Protein AF-A0A1H6ART3-F1 (afdb_monomer)

Nearest PDB structures (foldseek):
  7tuv-assembly1_A  TM=7.894E-01  e=1.625E+00  Trypanosoma brucei
  1eif-assembly1_A  TM=7.197E-01  e=1.846E+00  Methanocaldococcus jannaschii
  1x27-assembly1_F  TM=4.680E-01  e=1.732E+00  Homo sapiens
  7usf-assembly1_D  TM=7.249E-01  e=7.045E+00  Mouse mammary tumor virus
  8qcf-assembly1_H  TM=6.031E-01  e=6.202E+00  Saccharomyces c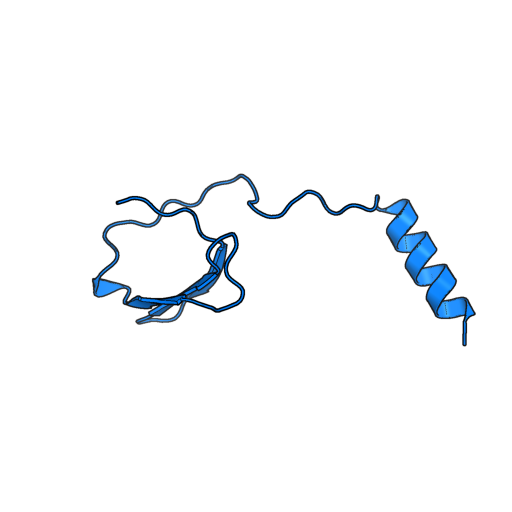erevisiae

Organism: NCBI:txid1120964

InterPro domains:
  IPR036909 Cytochrome c-like domain superfamily [SSF46626] (36-65)

Secondary structure (DSSP, 8-state):
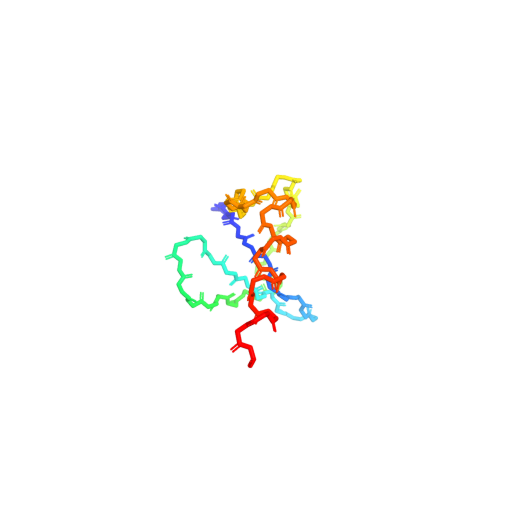----EEEEEE-SSEEEEEETT-SSEEEEEGGG-------SS-SSPPPSS-HHHHHHHHHHHHTT-

Solvent-accessible surface area (backbone atoms only — not comparable to full-atom values): 4414 Å² total; per-residue (Å²): 140,88,84,81,62,50,78,78,48,74,60,97,57,39,37,34,26,34,46,82,95,49,94,60,76,48,78,42,52,52,92,78,53,91,76,86,82,86,71,91,68,75,90,63,76,79,72,94,61,55,74,65,56,51,54,52,49,52,54,52,61,63,68,72,111

pLDDT: mean 85.07, std 7.73, range [61.84, 96.0]

Sequence (65 aa):
MKISTHINSKTENDLIVKLVGMGEQTIYKLADIASITKLSESLMPAFPLSEQELVDLVSYLEGLK

Radius of gyration: 17.69 Å; Cα contacts (8 Å, |Δi|>4): 53; chains: 1; bounding box: 38×22×44 Å

Foldseek 3Di:
DDADWAFPDDDPFWTWTDGVPDPDIDIDGPVPDPDDDDDPDDPDPDDPDDPVVVVVVVVVVVVVD

Structure (mmCIF, N/CA/C/O backbone):
data_AF-A0A1H6ART3-F1
#
_entry.id   AF-A0A1H6ART3-F1
#
loop_
_atom_site.group_PDB
_atom_site.id
_atom_site.type_symbol
_atom_site.label_atom_id
_atom_site.label_alt_id
_atom_site.label_comp_id
_atom_site.label_asym_id
_atom_site.label_entity_id
_atom_site.label_seq_id
_atom_site.pdbx_PDB_ins_code
_atom_site.Cartn_x
_atom_site.Cartn_y
_atom_site.Cartn_z
_atom_site.occupancy
_atom_site.B_iso_or_equiv
_atom_site.auth_seq_id
_atom_site.auth_comp_id
_atom_site.auth_asym_id
_atom_site.auth_atom_id
_atom_site.pdbx_PDB_model_num
ATOM 1 N N . MET A 1 1 ? 8.537 2.170 -22.557 1.00 61.84 1 MET A N 1
ATOM 2 C CA . MET A 1 1 ? 7.220 2.048 -21.894 1.00 61.84 1 MET A CA 1
ATOM 3 C C . MET A 1 1 ? 7.424 2.308 -20.407 1.00 61.84 1 MET A C 1
ATO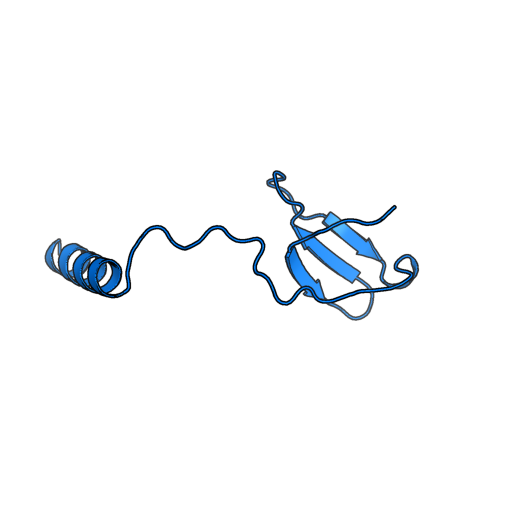M 5 O O . MET A 1 1 ? 8.391 1.792 -19.867 1.00 61.84 1 MET A O 1
ATOM 9 N N . LYS A 1 2 ? 6.614 3.165 -19.775 1.00 69.81 2 LYS A N 1
ATOM 10 C CA . LYS A 1 2 ? 6.683 3.456 -18.329 1.00 69.81 2 LYS A CA 1
ATOM 11 C C . LYS A 1 2 ? 5.447 2.854 -17.665 1.00 69.81 2 LYS A C 1
ATOM 13 O O . LYS A 1 2 ? 4.365 2.973 -18.231 1.00 69.81 2 LYS A O 1
ATOM 18 N N . ILE A 1 3 ? 5.615 2.201 -16.518 1.00 77.19 3 ILE A N 1
ATOM 19 C CA . ILE A 1 3 ? 4.541 1.484 -15.821 1.00 77.19 3 ILE A CA 1
ATOM 20 C C . ILE A 1 3 ? 4.542 1.927 -14.356 1.00 77.19 3 ILE A C 1
ATOM 22 O O . ILE A 1 3 ? 5.592 1.926 -13.716 1.00 77.19 3 ILE A O 1
ATOM 26 N N . SER A 1 4 ? 3.373 2.307 -13.841 1.00 81.06 4 SER A N 1
ATOM 27 C CA . SER A 1 4 ? 3.175 2.662 -12.433 1.00 81.06 4 SER A CA 1
ATOM 28 C C . SER A 1 4 ? 2.616 1.455 -11.686 1.00 81.06 4 SER A C 1
ATOM 30 O O . SER A 1 4 ? 1.536 0.967 -12.016 1.00 81.06 4 SER A O 1
ATOM 32 N N . THR A 1 5 ? 3.356 0.950 -10.700 1.00 80.00 5 THR A N 1
ATOM 33 C CA . THR A 1 5 ? 3.026 -0.300 -9.997 1.00 80.00 5 THR A CA 1
ATOM 34 C C . THR A 1 5 ? 3.268 -0.188 -8.502 1.00 80.00 5 THR A C 1
ATOM 36 O O . THR A 1 5 ? 4.187 0.514 -8.079 1.00 80.00 5 THR A O 1
ATOM 39 N N . HIS A 1 6 ? 2.518 -0.947 -7.704 1.00 82.12 6 HIS A N 1
ATOM 40 C CA . HIS A 1 6 ? 2.847 -1.138 -6.296 1.00 82.12 6 HIS A CA 1
ATOM 41 C C . HIS A 1 6 ? 3.917 -2.228 -6.158 1.00 82.12 6 HIS A C 1
ATOM 43 O O . HIS A 1 6 ? 3.778 -3.304 -6.739 1.00 82.12 6 HIS A O 1
ATOM 49 N N . ILE A 1 7 ? 4.993 -1.955 -5.420 1.00 85.50 7 ILE A N 1
ATOM 50 C CA . ILE A 1 7 ? 6.064 -2.931 -5.190 1.00 85.50 7 ILE A CA 1
ATOM 51 C C . ILE A 1 7 ? 5.689 -3.764 -3.967 1.00 85.50 7 ILE A C 1
ATOM 53 O O . ILE A 1 7 ? 5.613 -3.225 -2.868 1.00 85.50 7 ILE A O 1
ATOM 57 N N . ASN A 1 8 ? 5.498 -5.070 -4.159 1.00 85.31 8 ASN A N 1
ATOM 58 C CA . ASN A 1 8 ? 5.221 -5.996 -3.060 1.00 85.31 8 ASN A CA 1
ATOM 59 C C . ASN A 1 8 ? 6.515 -6.486 -2.412 1.00 85.31 8 ASN A C 1
ATOM 61 O O . ASN A 1 8 ? 6.604 -6.585 -1.193 1.00 85.31 8 ASN A O 1
ATOM 65 N N . SER A 1 9 ? 7.511 -6.835 -3.228 1.00 85.12 9 SER A N 1
ATOM 66 C CA . SER A 1 9 ? 8.793 -7.346 -2.748 1.00 85.12 9 SER A CA 1
ATOM 67 C C . SER A 1 9 ? 9.896 -7.099 -3.771 1.00 85.12 9 SER A C 1
ATOM 69 O O . SER A 1 9 ? 9.650 -7.037 -4.978 1.00 85.12 9 SER A O 1
ATOM 71 N N . LYS A 1 10 ? 11.125 -6.966 -3.280 1.00 88.25 10 LYS A N 1
ATOM 72 C CA . LYS A 1 10 ? 12.335 -6.856 -4.090 1.00 88.25 10 LYS A CA 1
ATOM 73 C C . LYS A 1 10 ? 13.369 -7.832 -3.542 1.00 88.25 10 LYS A C 1
ATOM 75 O O . LYS A 1 10 ? 13.766 -7.712 -2.386 1.00 88.25 10 LYS A O 1
ATOM 80 N N . THR A 1 11 ? 13.791 -8.778 -4.370 1.00 88.56 11 THR A N 1
ATOM 81 C CA . THR A 1 11 ? 14.886 -9.710 -4.077 1.00 88.56 11 THR A CA 1
ATOM 82 C C . THR A 1 11 ? 16.137 -9.299 -4.858 1.00 88.56 11 THR A C 1
ATOM 84 O O . THR A 1 11 ? 16.147 -8.263 -5.524 1.00 88.56 11 THR A O 1
ATOM 87 N N . GLU A 1 12 ? 17.213 -10.084 -4.771 1.00 84.81 12 GLU A N 1
ATOM 88 C CA . GLU A 1 12 ? 18.465 -9.799 -5.489 1.00 84.81 12 GLU A CA 1
ATOM 89 C C . GLU A 1 12 ? 18.305 -9.809 -7.013 1.00 84.81 12 GLU A C 1
ATOM 91 O O . GLU A 1 12 ? 18.968 -9.038 -7.701 1.00 84.81 12 GLU A O 1
ATOM 96 N N . ASN A 1 13 ? 17.401 -10.642 -7.537 1.00 89.12 13 ASN A N 1
ATOM 97 C CA . ASN A 1 13 ? 17.237 -10.848 -8.978 1.00 89.12 13 ASN A CA 1
ATOM 98 C C . ASN A 1 13 ? 15.870 -10.406 -9.502 1.00 89.12 13 ASN A C 1
ATOM 100 O O . ASN A 1 13 ? 15.733 -10.144 -10.698 1.00 89.12 13 ASN A O 1
ATOM 104 N N . ASP A 1 14 ? 14.868 -10.322 -8.628 1.00 91.00 14 ASP A N 1
ATOM 105 C CA . ASP A 1 14 ? 13.475 -10.159 -9.016 1.00 91.00 14 ASP A CA 1
ATOM 106 C C . ASP A 1 14 ? 12.817 -8.974 -8.310 1.00 91.00 14 ASP A C 1
ATOM 108 O O . ASP A 1 14 ? 13.014 -8.709 -7.122 1.00 91.00 14 ASP A O 1
ATOM 112 N N . LEU A 1 15 ? 11.975 -8.275 -9.061 1.00 89.31 15 LEU A N 1
ATOM 113 C CA . LEU A 1 15 ? 11.061 -7.262 -8.572 1.00 89.31 15 LEU A CA 1
ATOM 114 C C . LEU A 1 15 ? 9.634 -7.791 -8.714 1.00 89.31 15 LEU A C 1
ATOM 116 O O . LEU A 1 15 ? 9.129 -7.970 -9.822 1.00 89.31 15 LEU A O 1
ATOM 120 N N . ILE A 1 16 ? 8.982 -8.028 -7.579 1.00 88.50 16 ILE A N 1
ATOM 121 C CA . ILE A 1 16 ? 7.605 -8.511 -7.515 1.00 88.50 16 ILE A CA 1
ATOM 122 C C . ILE A 1 16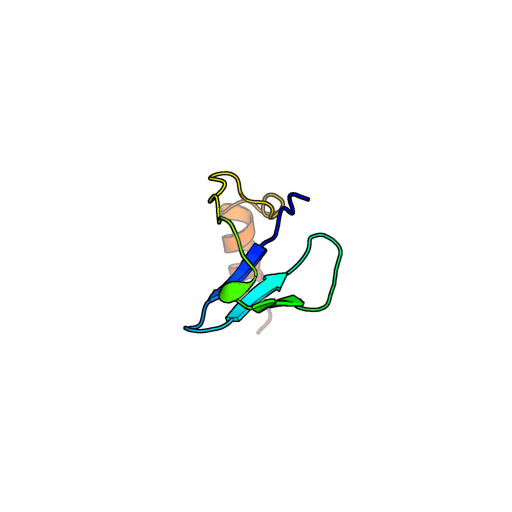 ? 6.700 -7.304 -7.318 1.00 88.50 16 ILE A C 1
ATOM 124 O O . ILE A 1 16 ? 6.755 -6.622 -6.288 1.00 88.50 16 ILE A O 1
ATOM 128 N N . VAL A 1 17 ? 5.846 -7.044 -8.300 1.00 88.19 17 VAL A N 1
ATOM 129 C CA . VAL A 1 17 ? 4.935 -5.901 -8.284 1.00 88.19 17 VAL A CA 1
ATOM 130 C C . VAL A 1 17 ? 3.495 -6.344 -8.475 1.00 88.19 17 VAL A C 1
ATOM 132 O O . VAL A 1 17 ? 3.207 -7.372 -9.086 1.00 88.19 17 VAL A O 1
ATOM 135 N N . LYS A 1 18 ? 2.571 -5.530 -7.977 1.00 85.75 18 LYS A N 1
ATOM 136 C CA . LYS A 1 18 ? 1.153 -5.624 -8.294 1.00 85.75 18 LYS A CA 1
ATOM 137 C C . LYS A 1 18 ? 0.777 -4.465 -9.210 1.00 85.75 18 LYS A C 1
ATOM 139 O O . LYS A 1 18 ? 0.956 -3.293 -8.862 1.00 85.75 18 LYS A O 1
ATOM 144 N N . LEU A 1 19 ? 0.285 -4.804 -10.397 1.00 81.62 19 LEU A N 1
ATOM 145 C CA . LEU A 1 19 ? -0.239 -3.837 -11.357 1.00 81.62 19 LEU A CA 1
ATOM 146 C C . LEU A 1 19 ? -1.613 -3.343 -10.894 1.00 81.62 19 LEU A C 1
ATOM 148 O O . LEU A 1 19 ? -2.421 -4.111 -10.368 1.00 81.62 19 LEU A O 1
ATOM 152 N N . VAL A 1 20 ? -1.883 -2.054 -11.096 1.00 77.88 20 VAL A N 1
ATOM 153 C CA . VAL A 1 20 ? -3.186 -1.466 -10.760 1.00 77.88 20 VAL A CA 1
ATOM 154 C C . VAL A 1 20 ? -4.263 -2.122 -11.628 1.00 77.88 20 VAL A C 1
ATOM 156 O O . VAL A 1 20 ? -4.124 -2.189 -12.845 1.00 77.88 20 VAL A O 1
ATOM 159 N N . GLY A 1 21 ? -5.322 -2.635 -10.997 1.00 73.81 21 GLY A N 1
ATOM 160 C CA . GLY A 1 21 ? -6.411 -3.341 -11.681 1.00 73.81 21 GLY A CA 1
ATOM 161 C C . GLY A 1 21 ? -6.171 -4.834 -11.931 1.00 73.81 21 GLY A C 1
ATOM 162 O O . GLY A 1 21 ? -7.082 -5.504 -12.409 1.00 73.81 21 GLY A O 1
ATOM 163 N N . MET A 1 22 ? -5.000 -5.383 -11.579 1.00 78.06 22 MET A N 1
ATOM 164 C CA . MET A 1 22 ? -4.730 -6.821 -11.692 1.00 78.06 22 MET A CA 1
ATOM 165 C C . MET A 1 22 ? -4.755 -7.505 -10.320 1.00 78.06 22 MET A C 1
ATOM 167 O O . MET A 1 22 ? -4.213 -7.003 -9.332 1.00 78.06 22 MET A O 1
ATOM 171 N N . GLY A 1 23 ? -5.412 -8.666 -10.256 1.00 74.00 23 GLY A N 1
ATOM 172 C CA . GLY A 1 23 ? -5.452 -9.497 -9.050 1.00 74.00 23 GLY A CA 1
ATOM 173 C C . GLY A 1 23 ? -4.124 -10.209 -8.782 1.00 74.00 23 GLY A C 1
ATOM 174 O O . GLY A 1 23 ? -3.728 -10.354 -7.625 1.00 74.00 23 GLY A O 1
ATOM 175 N N . GLU A 1 24 ? -3.424 -10.590 -9.849 1.00 83.06 24 GLU A N 1
ATOM 176 C CA . GLU A 1 24 ? -2.192 -11.377 -9.806 1.00 83.06 24 GLU A CA 1
ATOM 177 C C . GLU A 1 24 ? -0.932 -10.506 -9.690 1.00 83.06 24 GLU A C 1
ATOM 179 O O . GLU A 1 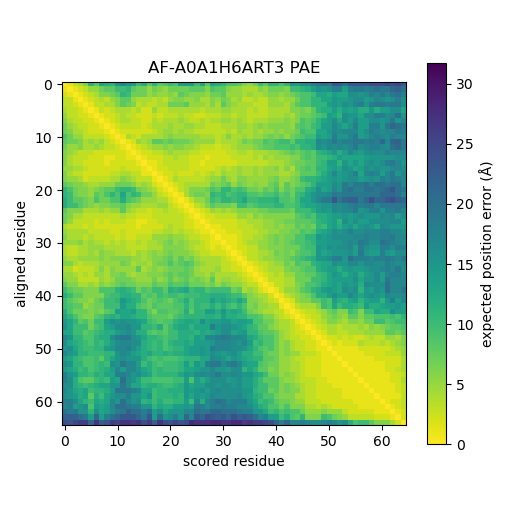24 ? -0.912 -9.330 -10.065 1.00 83.06 24 GLU A O 1
ATOM 184 N N . GLN A 1 25 ? 0.130 -11.094 -9.136 1.00 87.00 25 GLN A N 1
ATOM 185 C CA . GLN A 1 25 ? 1.442 -10.457 -9.028 1.00 87.00 25 GLN A CA 1
ATOM 186 C C . GLN A 1 25 ? 2.241 -10.681 -10.313 1.00 87.00 25 GLN A C 1
ATOM 188 O O . GLN A 1 25 ? 2.240 -11.774 -10.873 1.00 87.00 25 GLN A O 1
ATOM 193 N N . THR A 1 26 ? 2.967 -9.660 -10.754 1.00 86.25 26 THR A N 1
ATOM 194 C CA . THR A 1 26 ? 3.877 -9.744 -11.898 1.00 86.25 26 THR A CA 1
ATOM 195 C C . THR A 1 26 ? 5.315 -9.681 -11.406 1.00 86.25 26 THR A C 1
ATOM 197 O O . THR A 1 26 ? 5.660 -8.837 -10.577 1.00 86.25 26 THR A O 1
ATOM 200 N N . ILE A 1 27 ? 6.156 -10.575 -11.921 1.00 89.44 27 ILE A N 1
ATOM 201 C CA . ILE A 1 27 ? 7.570 -10.667 -11.558 1.00 89.44 27 ILE A CA 1
ATOM 202 C C . ILE A 1 27 ? 8.397 -10.127 -12.721 1.00 89.44 27 ILE A C 1
ATOM 204 O O . ILE A 1 27 ? 8.288 -10.619 -13.841 1.00 89.44 27 ILE A O 1
ATOM 208 N N . TYR A 1 28 ? 9.226 -9.126 -12.444 1.00 89.06 28 TYR A N 1
ATOM 209 C CA . TYR A 1 28 ? 10.177 -8.560 -13.394 1.00 89.06 28 TYR A CA 1
ATOM 210 C C . TYR A 1 28 ? 11.601 -8.900 -12.963 1.00 89.06 28 TYR A C 1
ATOM 212 O O . TYR A 1 28 ? 11.945 -8.732 -11.794 1.00 89.06 28 TYR A O 1
ATOM 220 N N . LYS A 1 29 ? 12.454 -9.326 -13.898 1.00 90.81 29 LYS A N 1
ATOM 221 C CA . LYS A 1 29 ? 13.885 -9.500 -13.625 1.00 90.81 29 LYS A CA 1
ATOM 222 C C . LYS A 1 29 ? 14.538 -8.127 -13.501 1.00 90.81 29 LYS A C 1
ATOM 224 O O . LYS A 1 29 ? 14.321 -7.257 -14.340 1.00 90.81 29 LYS A O 1
ATOM 229 N N . LEU A 1 30 ? 15.371 -7.928 -12.481 1.00 86.50 30 LEU A N 1
ATOM 230 C CA . LEU A 1 30 ? 16.070 -6.654 -12.271 1.00 86.50 30 LEU A CA 1
ATOM 231 C C . LEU A 1 30 ? 17.018 -6.302 -13.424 1.00 86.50 30 LEU A C 1
ATOM 233 O O . LEU A 1 30 ? 17.192 -5.122 -13.711 1.00 86.50 30 LEU A O 1
ATOM 237 N N . ALA A 1 31 ? 17.563 -7.307 -14.117 1.00 88.44 31 ALA A N 1
ATOM 238 C CA . ALA A 1 31 ? 18.389 -7.116 -15.311 1.00 88.44 31 ALA A CA 1
ATOM 239 C C . ALA A 1 31 ? 17.637 -6.428 -16.468 1.00 88.44 31 ALA A C 1
ATOM 241 O O . ALA A 1 31 ? 18.253 -5.715 -17.256 1.00 88.44 31 ALA A O 1
ATOM 242 N N . ASP A 1 32 ? 16.313 -6.593 -16.532 1.00 87.62 32 ASP A N 1
ATOM 243 C CA . ASP A 1 32 ? 15.470 -6.032 -17.591 1.00 87.62 32 ASP A CA 1
ATOM 244 C C . ASP A 1 32 ? 14.931 -4.633 -17.230 1.00 87.62 32 ASP A C 1
ATOM 246 O O . ASP A 1 32 ? 14.247 -3.986 -18.027 1.00 87.62 32 ASP A O 1
ATOM 250 N N . ILE A 1 33 ? 15.225 -4.138 -16.020 1.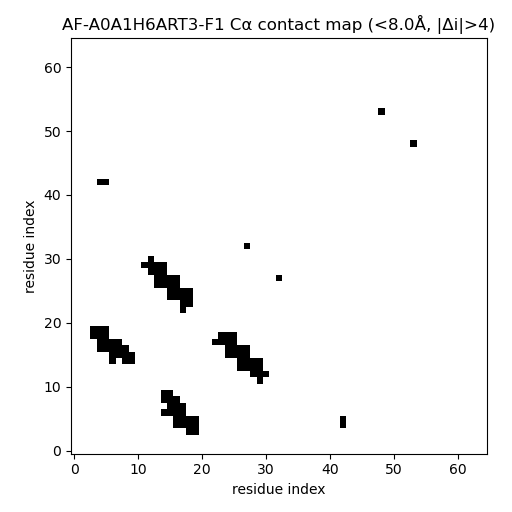00 85.81 33 ILE A N 1
ATOM 251 C CA . ILE A 1 33 ? 14.727 -2.857 -15.516 1.00 85.81 33 ILE A CA 1
ATOM 252 C C . ILE A 1 33 ? 15.782 -1.769 -15.725 1.00 85.81 33 ILE A C 1
ATOM 254 O O . ILE A 1 33 ? 16.790 -1.704 -15.028 1.00 85.81 33 ILE A O 1
ATOM 258 N N . ALA A 1 34 ? 15.497 -0.841 -16.640 1.00 87.19 34 ALA A N 1
ATOM 259 C CA . ALA A 1 34 ? 16.394 0.276 -16.936 1.00 87.19 34 ALA A CA 1
ATOM 260 C C . ALA A 1 34 ? 16.491 1.313 -15.798 1.00 87.19 34 ALA A C 1
ATOM 262 O O . ALA A 1 34 ? 17.545 1.905 -15.581 1.00 87.19 34 ALA A O 1
ATOM 263 N N . SER A 1 35 ? 15.388 1.593 -15.096 1.00 82.94 35 SER A N 1
ATOM 264 C CA . SER A 1 35 ? 15.353 2.571 -14.001 1.00 82.94 35 SER A CA 1
ATOM 265 C C . SER A 1 35 ? 14.100 2.398 -13.143 1.00 82.94 35 SER A C 1
ATOM 267 O O . SER A 1 35 ? 13.037 2.050 -13.657 1.00 82.94 35 SER A O 1
ATOM 269 N N . ILE A 1 36 ? 14.217 2.677 -11.842 1.00 84.12 36 ILE A N 1
ATOM 270 C CA . ILE A 1 36 ? 13.106 2.677 -10.883 1.00 84.12 36 ILE A CA 1
ATOM 271 C C . ILE A 1 36 ? 13.013 4.073 -10.271 1.00 84.12 36 ILE A C 1
ATOM 273 O O . ILE A 1 36 ? 13.950 4.537 -9.625 1.00 84.12 36 ILE A O 1
ATOM 277 N N . THR A 1 37 ? 11.870 4.736 -10.443 1.00 83.94 37 THR A N 1
ATOM 278 C CA . THR A 1 37 ? 11.580 6.031 -9.815 1.00 83.94 37 THR A CA 1
ATOM 279 C C . THR A 1 37 ? 10.492 5.843 -8.768 1.00 83.94 37 THR A C 1
ATOM 281 O O . THR A 1 37 ? 9.392 5.396 -9.088 1.00 83.94 37 THR A O 1
ATOM 284 N N . LYS A 1 38 ? 10.794 6.173 -7.509 1.00 81.62 38 LYS A N 1
ATOM 285 C CA . LYS A 1 38 ? 9.809 6.121 -6.425 1.00 81.62 38 LYS A CA 1
ATOM 286 C C . LYS A 1 38 ? 8.895 7.341 -6.517 1.00 81.62 38 LYS A C 1
ATOM 288 O O . LYS A 1 38 ? 9.369 8.469 -6.420 1.00 81.62 38 LYS A O 1
ATOM 293 N N . LEU A 1 39 ? 7.598 7.103 -6.682 1.00 82.44 39 LEU A N 1
ATOM 294 C CA . LEU A 1 39 ? 6.574 8.133 -6.530 1.00 82.44 39 LEU A CA 1
ATOM 295 C C . LEU A 1 39 ? 6.280 8.312 -5.034 1.00 82.44 39 LEU A C 1
ATOM 297 O O . LEU A 1 39 ? 6.193 7.329 -4.297 1.00 82.44 39 LEU A O 1
ATOM 301 N N . SER A 1 40 ? 6.192 9.561 -4.576 1.00 75.31 40 SER A N 1
ATOM 302 C CA . SER A 1 40 ? 5.844 9.901 -3.188 1.00 75.31 40 SER A CA 1
ATOM 303 C C . SER A 1 40 ? 4.350 9.753 -2.903 1.00 75.31 40 SER A C 1
ATOM 305 O O . SER A 1 40 ? 3.959 9.599 -1.750 1.00 75.31 40 SER A O 1
ATOM 307 N N . GLU A 1 41 ? 3.525 9.792 -3.945 1.00 78.06 41 GLU A N 1
ATOM 308 C CA . GLU A 1 41 ? 2.081 9.622 -3.850 1.00 78.06 41 GLU A CA 1
ATOM 309 C C . GLU A 1 41 ? 1.713 8.135 -3.802 1.00 78.06 41 GLU A C 1
ATOM 311 O O . GLU A 1 41 ? 2.231 7.316 -4.568 1.00 78.06 41 GLU A O 1
ATOM 316 N N . SER A 1 42 ? 0.814 7.783 -2.880 1.00 72.81 42 SER A N 1
ATOM 317 C CA . SER A 1 42 ? 0.286 6.425 -2.779 1.00 72.81 42 SER A CA 1
ATOM 318 C C . SER A 1 42 ? -0.690 6.159 -3.920 1.00 72.81 42 SER A C 1
ATOM 320 O O . SER A 1 42 ? -1.605 6.940 -4.159 1.00 72.81 42 SER A O 1
ATOM 322 N N . LEU A 1 43 ? -0.525 5.019 -4.591 1.00 75.94 43 LEU A N 1
ATOM 323 C CA . LEU A 1 43 ? -1.510 4.509 -5.549 1.00 75.94 43 LEU A CA 1
ATOM 324 C C . LEU A 1 43 ? -2.674 3.780 -4.860 1.00 75.94 43 LEU A C 1
ATOM 326 O O . LEU A 1 43 ? -3.602 3.339 -5.535 1.00 75.94 43 LEU A O 1
ATOM 330 N N . MET A 1 44 ? -2.620 3.605 -3.535 1.00 76.44 44 MET A N 1
ATOM 331 C CA . MET A 1 44 ? -3.766 3.101 -2.787 1.00 76.44 44 MET A CA 1
ATOM 332 C C . MET A 1 44 ? -4.784 4.229 -2.615 1.00 76.44 44 MET A C 1
ATOM 334 O O . MET A 1 44 ? -4.380 5.344 -2.273 1.00 76.44 44 MET A O 1
ATOM 338 N N . PRO A 1 45 ? -6.086 3.961 -2.814 1.00 74.56 45 PRO A N 1
ATOM 339 C CA . PRO A 1 45 ? -7.107 4.935 -2.466 1.00 74.56 45 PRO A CA 1
ATOM 340 C C . PRO A 1 45 ? -6.993 5.283 -0.981 1.00 74.56 45 PRO A C 1
ATOM 342 O O . PRO A 1 45 ? -6.538 4.465 -0.174 1.00 74.56 45 PRO A O 1
ATOM 345 N N . ALA A 1 46 ? -7.419 6.496 -0.628 1.00 79.94 46 ALA A N 1
ATOM 346 C CA . ALA A 1 46 ? -7.559 6.872 0.769 1.00 79.94 46 ALA A CA 1
ATOM 347 C C . ALA A 1 46 ? -8.407 5.814 1.486 1.00 79.94 46 ALA A C 1
ATOM 349 O O . ALA A 1 46 ? -9.421 5.354 0.951 1.00 79.94 46 ALA A O 1
ATOM 350 N N . PHE A 1 47 ? -7.953 5.396 2.667 1.00 83.44 47 PHE A N 1
ATOM 351 C CA . PHE A 1 47 ? -8.717 4.453 3.464 1.00 83.44 47 PHE A CA 1
ATOM 352 C C . PHE A 1 47 ? -10.088 5.079 3.769 1.00 83.44 47 PHE A C 1
ATOM 354 O O . PHE A 1 47 ? -10.139 6.262 4.106 1.00 83.44 47 PHE A O 1
ATOM 361 N N . PRO A 1 48 ? -11.198 4.340 3.598 1.00 85.94 48 PRO A N 1
ATOM 362 C CA . PRO A 1 48 ? -12.532 4.939 3.614 1.00 85.94 48 PRO A CA 1
ATOM 363 C C . PRO A 1 48 ? -12.997 5.359 5.011 1.00 85.94 48 PRO A C 1
ATOM 365 O O . PRO A 1 48 ? -14.006 6.045 5.113 1.00 85.94 48 PRO A O 1
ATOM 368 N N . LEU A 1 49 ? -12.290 4.935 6.062 1.00 91.00 49 LEU A N 1
ATOM 369 C CA . LEU A 1 49 ? -12.593 5.277 7.446 1.00 91.00 49 LEU A CA 1
ATOM 370 C C . LEU A 1 49 ? -11.570 6.273 7.986 1.00 91.00 49 LEU A C 1
ATOM 372 O 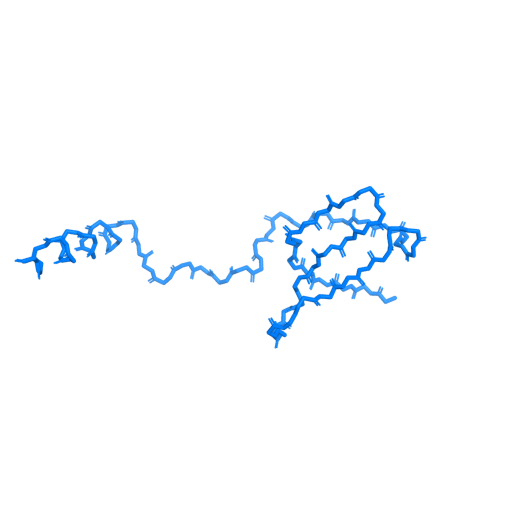O . LEU A 1 49 ? -10.366 6.145 7.753 1.00 91.00 49 LEU A O 1
ATOM 376 N N . SER A 1 50 ? -12.063 7.224 8.764 1.00 91.31 50 SER A N 1
ATOM 377 C CA . SER A 1 50 ? -11.252 8.043 9.654 1.00 91.31 50 SER A CA 1
ATOM 378 C C . SER A 1 50 ? -10.660 7.212 10.799 1.00 91.31 50 SER A C 1
ATOM 380 O O . SER A 1 50 ? -11.087 6.090 11.079 1.00 91.31 50 SER A O 1
ATOM 382 N N . GLU A 1 51 ? -9.674 7.777 11.499 1.00 90.94 51 GLU A N 1
ATOM 383 C CA . GLU A 1 51 ? -9.077 7.134 12.677 1.00 90.94 51 GLU A CA 1
ATOM 384 C C . GLU A 1 51 ? -10.117 6.839 13.768 1.00 90.94 51 GLU A C 1
ATOM 386 O O . GLU A 1 51 ? -10.072 5.772 14.376 1.00 90.94 51 GLU A O 1
ATOM 391 N N . GLN A 1 52 ? -11.089 7.735 13.977 1.00 94.12 52 GLN A N 1
ATOM 392 C CA . GLN A 1 52 ? -12.148 7.522 14.965 1.00 94.12 52 GLN A CA 1
ATOM 393 C C . GLN A 1 52 ? -13.049 6.346 14.571 1.00 94.12 52 GLN A C 1
ATOM 395 O O . GLN A 1 52 ? -13.301 5.468 15.388 1.00 94.12 52 GLN A O 1
ATOM 400 N N . GLU A 1 53 ? -13.464 6.273 13.305 1.00 95.06 53 GLU A N 1
ATOM 401 C CA . GLU A 1 53 ? -14.305 5.175 12.811 1.00 95.06 53 GLU A CA 1
ATOM 402 C C . GLU A 1 53 ? -13.591 3.818 12.874 1.00 95.06 53 GLU A C 1
ATOM 404 O O . GLU A 1 53 ? -14.229 2.786 13.077 1.00 95.06 53 GLU A O 1
ATOM 409 N N . LEU A 1 54 ? -12.262 3.802 12.735 1.00 94.31 54 LEU A N 1
ATOM 410 C CA . LEU A 1 54 ? -11.452 2.603 12.947 1.00 94.31 54 LEU A CA 1
ATOM 411 C C . LEU A 1 54 ? -11.477 2.142 14.408 1.00 94.31 54 LEU A C 1
ATOM 413 O O . LEU A 1 54 ? -11.655 0.951 14.667 1.00 94.31 54 LEU A O 1
ATOM 417 N N . VAL A 1 55 ? -11.313 3.065 15.358 1.00 94.75 55 VAL A N 1
ATOM 418 C CA . VAL A 1 55 ? -11.378 2.760 16.798 1.00 94.75 55 VAL A CA 1
ATOM 419 C C . VAL A 1 55 ? -12.773 2.270 17.187 1.00 94.75 55 VAL A C 1
ATOM 421 O O . VAL A 1 55 ? -12.902 1.278 17.911 1.00 94.75 55 VAL A O 1
ATOM 424 N N . ASP A 1 56 ? -13.812 2.918 16.665 1.00 95.7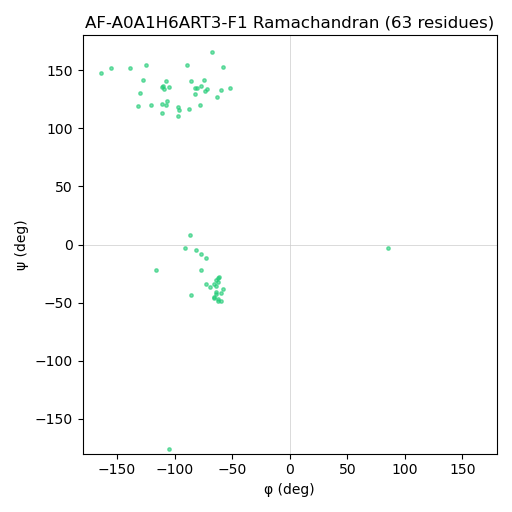5 56 ASP A N 1
ATOM 425 C CA . ASP A 1 56 ? -15.205 2.549 16.911 1.00 95.75 56 ASP A CA 1
ATOM 426 C C . ASP A 1 56 ? -15.517 1.158 16.342 1.00 95.7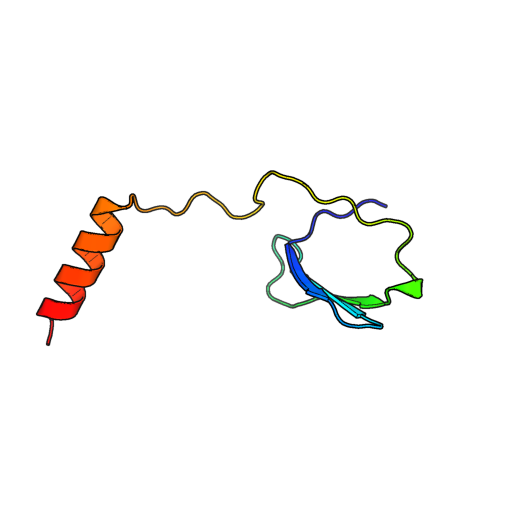5 56 ASP A C 1
ATOM 428 O O . ASP A 1 56 ? -16.161 0.345 17.006 1.00 95.75 56 ASP A O 1
ATOM 432 N N . LEU A 1 57 ? -15.005 0.843 15.145 1.00 94.38 57 LEU A N 1
ATOM 433 C CA . LEU A 1 57 ? -15.144 -0.477 14.534 1.00 94.38 57 LEU A CA 1
ATOM 434 C C . LEU A 1 57 ? -14.477 -1.564 15.380 1.00 94.38 57 LEU A C 1
ATOM 436 O O . LEU A 1 57 ? -15.087 -2.603 15.624 1.00 94.38 57 LEU A O 1
ATOM 440 N N . VAL A 1 58 ? -13.245 -1.336 15.843 1.00 95.31 58 VAL A N 1
ATOM 441 C CA . VAL A 1 58 ? -12.548 -2.290 16.722 1.00 95.31 58 VAL A CA 1
ATOM 442 C C . VAL A 1 58 ? -13.353 -2.514 18.002 1.00 95.31 58 VAL A C 1
ATOM 444 O O . VAL A 1 58 ? -13.640 -3.659 18.344 1.00 95.31 58 VAL A O 1
ATOM 447 N N . SER A 1 59 ? -13.800 -1.434 18.646 1.00 95.00 59 SER A N 1
ATOM 448 C CA . SER A 1 59 ? -14.600 -1.490 19.877 1.00 95.00 59 SER A CA 1
ATOM 449 C C . SER A 1 59 ? -15.913 -2.257 19.681 1.00 95.00 59 SER A C 1
ATOM 451 O O . SER A 1 59 ? -16.298 -3.073 20.518 1.00 95.00 59 SER A O 1
ATOM 453 N N . TYR A 1 60 ? -16.595 -2.034 18.554 1.00 95.25 60 TYR A N 1
ATOM 454 C CA . TYR A 1 60 ? -17.813 -2.755 18.192 1.00 95.25 60 TYR A CA 1
ATOM 455 C C . TYR A 1 60 ? -17.556 -4.255 18.010 1.00 95.25 60 TYR A C 1
ATOM 457 O O . TYR A 1 60 ? -18.276 -5.075 18.577 1.00 95.25 60 TYR A O 1
ATOM 465 N N . LEU A 1 61 ? -16.516 -4.622 17.255 1.00 96.00 61 LEU A N 1
ATOM 466 C CA . LEU A 1 61 ? -16.160 -6.021 17.005 1.00 96.00 61 LEU A CA 1
ATOM 467 C C . LEU A 1 61 ? -15.753 -6.755 18.288 1.00 96.00 61 LEU A C 1
ATOM 469 O O . LEU A 1 61 ? -16.079 -7.929 18.452 1.00 96.00 61 LEU A O 1
ATOM 473 N N . GLU A 1 62 ? -15.074 -6.077 19.213 1.00 94.56 62 GLU A N 1
ATOM 474 C CA . GLU A 1 62 ? -14.733 -6.635 20.523 1.00 94.56 62 GLU A CA 1
ATOM 475 C C . GLU A 1 62 ? -15.966 -6.913 21.394 1.00 94.56 62 GLU A C 1
ATOM 477 O O . GLU A 1 62 ? -15.971 -7.895 22.140 1.00 94.56 62 GLU A O 1
ATOM 482 N N . GLY A 1 63 ? -17.011 -6.088 21.275 1.00 92.31 63 GLY A N 1
ATOM 483 C CA . GLY A 1 63 ? -18.276 -6.229 22.003 1.00 92.31 63 GLY A CA 1
ATOM 484 C C . GLY A 1 63 ? -19.221 -7.310 21.467 1.00 92.31 63 GLY A C 1
ATOM 485 O O . GLY A 1 63 ? -20.221 -7.604 22.116 1.00 92.31 63 GLY A O 1
ATOM 486 N N . LEU A 1 64 ? -18.920 -7.913 20.313 1.00 91.69 64 LEU A N 1
ATOM 487 C CA . LEU A 1 64 ? -19.695 -9.016 19.723 1.00 91.69 64 LEU A CA 1
ATOM 488 C C . LEU A 1 64 ? -19.275 -10.411 20.235 1.00 91.69 64 LEU A C 1
ATOM 490 O O . LEU A 1 64 ? -19.712 -11.415 19.669 1.00 91.69 64 LEU A O 1
ATOM 494 N N . LYS A 1 65 ? -18.411 -10.480 21.256 1.00 62.28 65 LYS A N 1
ATOM 495 C CA . LYS A 1 65 ? -18.005 -11.732 21.916 1.00 62.28 65 LYS A CA 1
ATOM 496 C C . LYS A 1 65 ? -19.109 -12.351 22.767 1.00 62.28 65 LYS A C 1
ATOM 498 O O . LYS A 1 65 ? -19.815 -11.598 23.470 1.00 62.28 65 LYS A O 1
#

Mean predicted aligned error: 8.71 Å